Protein AF-A0A967WNY4-F1 (afdb_monomer)

Structure (mmCIF, N/CA/C/O backbone):
data_AF-A0A967WNY4-F1
#
_entry.id   AF-A0A967WNY4-F1
#
loop_
_atom_site.group_PDB
_atom_site.id
_atom_site.type_symbol
_atom_site.label_atom_id
_atom_site.label_alt_id
_atom_site.label_comp_id
_atom_site.label_asym_id
_atom_site.label_entity_id
_atom_site.label_seq_id
_atom_site.pdbx_PDB_ins_co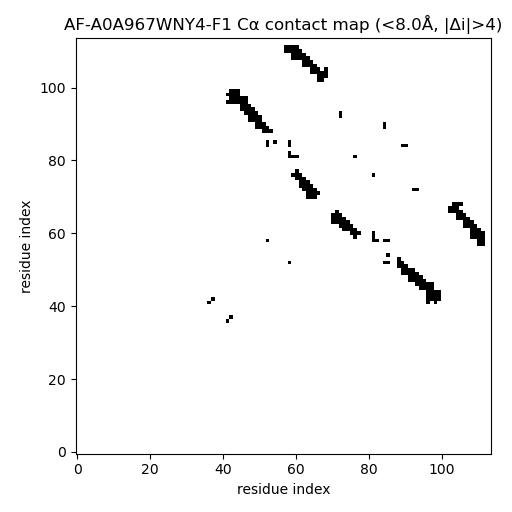de
_atom_site.Cartn_x
_atom_site.Cartn_y
_atom_site.Cartn_z
_atom_site.occupancy
_atom_site.B_iso_or_equiv
_atom_site.auth_seq_id
_atom_site.auth_comp_id
_atom_site.auth_asym_id
_atom_site.auth_atom_id
_atom_site.pdbx_PDB_model_num
ATOM 1 N N . MET A 1 1 ? 81.921 -11.923 -13.235 1.00 48.00 1 MET A N 1
ATOM 2 C 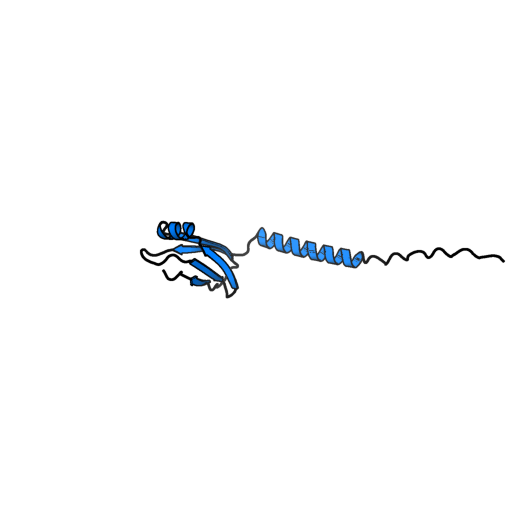CA . MET A 1 1 ? 81.243 -10.864 -12.461 1.00 48.00 1 MET A CA 1
ATOM 3 C C . MET A 1 1 ? 80.916 -9.722 -13.405 1.00 48.00 1 MET A C 1
ATOM 5 O O . MET A 1 1 ? 81.834 -9.049 -13.843 1.00 48.00 1 MET A O 1
ATOM 9 N N . ALA A 1 2 ? 79.639 -9.562 -13.734 1.00 42.41 2 ALA A N 1
ATOM 10 C CA . ALA A 1 2 ? 78.977 -8.303 -14.071 1.00 42.41 2 ALA A CA 1
ATOM 11 C C . ALA A 1 2 ? 77.480 -8.637 -14.005 1.00 42.41 2 ALA A C 1
ATOM 13 O O . ALA A 1 2 ? 76.992 -9.425 -14.808 1.00 42.41 2 ALA A O 1
ATOM 14 N N . GLN A 1 3 ? 76.814 -8.192 -12.940 1.00 52.47 3 GLN A N 1
ATOM 15 C CA . GLN A 1 3 ? 75.369 -8.328 -12.781 1.00 52.47 3 GLN A CA 1
ATOM 16 C C . GLN A 1 3 ? 74.720 -7.298 -13.706 1.00 52.47 3 GLN A C 1
ATOM 18 O O . GLN A 1 3 ? 74.902 -6.099 -13.502 1.00 52.47 3 GLN A O 1
ATOM 23 N N . GLU A 1 4 ? 74.016 -7.766 -14.733 1.00 51.38 4 GLU A N 1
ATOM 24 C CA . GLU A 1 4 ? 73.091 -6.928 -15.491 1.00 51.38 4 GLU A CA 1
ATOM 25 C C . GLU A 1 4 ? 71.916 -6.554 -14.578 1.00 51.38 4 GLU A C 1
ATOM 27 O O . GLU A 1 4 ? 71.390 -7.381 -13.831 1.00 51.38 4 GLU A O 1
ATOM 32 N N . ALA A 1 5 ? 71.597 -5.262 -14.568 1.00 55.56 5 ALA A N 1
ATOM 33 C CA . ALA A 1 5 ? 70.570 -4.653 -13.737 1.00 55.56 5 ALA A CA 1
ATOM 34 C C . ALA A 1 5 ? 69.187 -5.283 -13.993 1.00 55.56 5 ALA A C 1
ATOM 36 O O . ALA A 1 5 ? 68.915 -5.699 -15.119 1.00 55.56 5 ALA A O 1
ATOM 37 N N . PRO A 1 6 ? 68.290 -5.332 -12.989 1.00 51.53 6 PRO A N 1
ATOM 38 C CA . PRO A 1 6 ? 66.947 -5.841 -13.205 1.00 51.53 6 PRO A CA 1
ATOM 39 C C . PRO A 1 6 ? 66.196 -4.892 -14.142 1.00 51.53 6 PRO A C 1
ATOM 41 O O . PRO A 1 6 ? 66.056 -3.698 -13.869 1.00 51.53 6 PRO A O 1
ATOM 44 N N . GLU A 1 7 ? 65.736 -5.449 -15.256 1.00 54.16 7 GLU A N 1
ATOM 45 C CA . GLU A 1 7 ? 64.822 -4.830 -16.204 1.00 54.16 7 GLU A CA 1
ATOM 46 C C . GLU A 1 7 ? 63.573 -4.373 -15.434 1.00 54.16 7 GLU A C 1
ATOM 48 O O . GLU A 1 7 ? 62.874 -5.177 -14.813 1.00 54.16 7 GLU A O 1
ATOM 53 N N . LEU A 1 8 ? 63.341 -3.059 -15.381 1.00 58.06 8 LEU A N 1
ATOM 54 C CA . LEU A 1 8 ? 62.144 -2.498 -14.764 1.00 58.06 8 LEU A CA 1
ATOM 55 C C . LEU A 1 8 ? 60.940 -2.968 -15.581 1.00 58.06 8 LEU A C 1
ATOM 57 O O . LEU A 1 8 ? 60.660 -2.430 -16.649 1.00 58.06 8 LEU A O 1
ATOM 61 N N . ALA A 1 9 ? 60.244 -3.982 -15.071 1.00 54.59 9 ALA A N 1
ATOM 62 C CA . ALA A 1 9 ? 58.951 -4.399 -15.579 1.00 54.59 9 ALA A CA 1
ATOM 63 C C . ALA A 1 9 ? 57.995 -3.204 -15.481 1.00 54.59 9 ALA A C 1
ATOM 65 O O . ALA A 1 9 ? 57.553 -2.825 -14.393 1.00 54.59 9 ALA A O 1
ATOM 66 N N . TYR A 1 10 ? 57.712 -2.580 -16.622 1.00 54.31 10 TYR A N 1
ATOM 67 C CA . TYR A 1 10 ? 56.591 -1.668 -16.753 1.00 54.31 10 TYR A CA 1
ATOM 68 C C . TYR A 1 10 ? 55.337 -2.474 -16.411 1.00 54.31 10 TYR A C 1
ATOM 70 O O . TYR A 1 10 ? 55.042 -3.469 -17.068 1.00 54.31 10 TYR A O 1
ATOM 78 N N . LEU A 1 11 ? 54.633 -2.088 -15.346 1.00 61.34 11 LEU A N 1
ATOM 79 C CA . LEU A 1 11 ? 53.267 -2.548 -15.134 1.00 61.34 11 LEU A CA 1
ATOM 80 C C . LEU A 1 11 ? 52.479 -2.061 -16.351 1.00 61.34 11 LEU A C 1
ATOM 82 O O . LEU A 1 11 ? 52.292 -0.859 -16.523 1.00 61.34 11 LEU A O 1
ATOM 86 N N . GLU A 1 12 ? 52.121 -2.984 -17.237 1.00 57.78 12 GLU A N 1
ATOM 87 C CA . GLU A 1 12 ? 51.191 -2.718 -18.324 1.00 57.78 12 GLU A CA 1
ATOM 88 C C . GLU A 1 12 ? 49.879 -2.262 -17.675 1.00 57.78 12 GLU A C 1
ATOM 90 O O . GLU A 1 12 ? 49.190 -3.053 -17.031 1.00 57.78 12 GLU A O 1
ATOM 95 N N . ASP A 1 13 ? 49.573 -0.965 -17.764 1.00 60.84 13 ASP A N 1
ATOM 96 C CA . ASP A 1 13 ? 48.265 -0.439 -17.387 1.00 60.84 13 ASP A CA 1
ATOM 97 C C . ASP A 1 13 ? 47.215 -1.199 -18.211 1.00 60.84 13 ASP A C 1
ATOM 99 O O . ASP A 1 13 ? 47.161 -1.068 -19.437 1.00 60.84 13 ASP A O 1
ATOM 103 N N . GLU A 1 14 ? 46.406 -2.027 -17.543 1.00 66.06 14 GLU A N 1
ATOM 104 C CA . GLU A 1 14 ? 45.260 -2.710 -18.148 1.00 66.06 14 GLU A CA 1
ATOM 105 C C . GLU A 1 14 ? 44.454 -1.698 -18.981 1.00 66.06 14 GLU A C 1
ATOM 107 O O . GLU A 1 14 ? 44.099 -0.627 -18.470 1.00 66.06 14 GLU A O 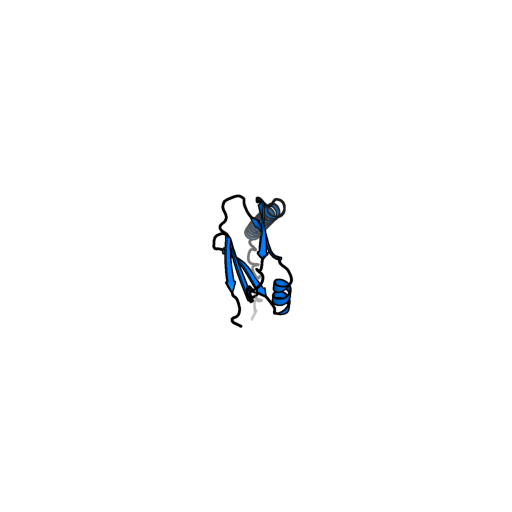1
ATOM 112 N N . PRO A 1 15 ? 44.158 -1.988 -20.262 1.00 67.50 15 PRO A N 1
ATOM 113 C CA . PRO A 1 15 ? 43.474 -1.037 -21.119 1.00 67.50 15 PRO A CA 1
ATOM 114 C C . PRO A 1 15 ? 42.073 -0.774 -20.565 1.00 67.50 15 PRO A C 1
ATOM 116 O O . PRO A 1 15 ? 41.164 -1.594 -20.679 1.00 67.50 15 PRO A O 1
ATOM 119 N N . VAL A 1 16 ? 41.893 0.402 -19.965 1.00 74.00 16 VAL A N 1
ATOM 120 C CA . VAL A 1 16 ? 40.599 0.853 -19.454 1.00 74.00 16 VAL A CA 1
ATOM 121 C C . VAL A 1 16 ? 39.608 0.907 -20.620 1.00 74.00 16 VAL A C 1
ATOM 123 O O . VAL A 1 16 ? 39.786 1.691 -21.555 1.00 74.00 16 VAL A O 1
ATOM 126 N N . ASP A 1 17 ? 38.542 0.097 -20.562 1.00 82.62 17 ASP A N 1
ATOM 127 C CA . ASP A 1 17 ? 37.468 0.071 -21.566 1.00 82.62 17 ASP A CA 1
ATOM 128 C C . ASP A 1 17 ? 36.588 1.333 -21.481 1.00 82.62 17 ASP A C 1
ATOM 130 O O . ASP A 1 17 ? 35.433 1.334 -21.039 1.00 82.62 17 ASP A O 1
ATOM 134 N N . LEU A 1 18 ? 37.158 2.449 -21.930 1.00 82.44 18 LEU A N 1
ATOM 135 C CA . LEU A 1 18 ? 36.513 3.757 -22.027 1.00 82.44 18 LEU A CA 1
ATOM 136 C C . LEU A 1 18 ? 35.244 3.711 -22.887 1.00 82.44 18 LEU A C 1
ATOM 138 O O . LEU A 1 18 ? 34.295 4.464 -22.646 1.00 82.44 18 LEU A O 1
ATOM 142 N N . LEU A 1 19 ? 35.206 2.835 -23.894 1.00 83.81 19 LEU A N 1
ATOM 143 C CA . LEU A 1 19 ? 34.059 2.708 -24.785 1.00 83.81 19 LEU A CA 1
ATOM 144 C C . LEU A 1 19 ? 32.897 1.985 -24.094 1.00 83.81 19 LEU A C 1
ATOM 146 O O . LEU A 1 19 ? 31.746 2.422 -24.223 1.00 83.81 19 LEU A O 1
ATOM 150 N N . GLY A 1 20 ? 33.194 0.933 -23.330 1.00 88.44 20 GLY A N 1
ATOM 151 C CA . GLY A 1 20 ? 32.254 0.254 -22.441 1.00 88.44 20 GLY A CA 1
ATOM 152 C C . GLY A 1 20 ? 31.686 1.202 -21.392 1.00 88.44 20 GLY A C 1
ATOM 153 O O . GLY A 1 20 ? 30.465 1.353 -21.299 1.00 88.44 20 GLY A O 1
ATOM 154 N N . MET A 1 21 ? 32.552 1.954 -20.708 1.00 83.31 21 MET A N 1
ATOM 155 C CA . MET A 1 21 ? 32.138 2.955 -19.717 1.00 83.31 21 MET A CA 1
ATOM 156 C C . MET A 1 21 ? 31.243 4.043 -20.322 1.00 83.31 21 MET A C 1
ATOM 158 O O . MET A 1 2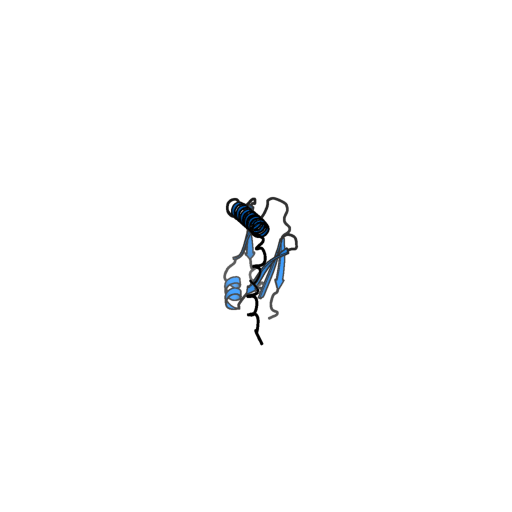1 ? 30.195 4.376 -19.763 1.00 83.31 21 MET A O 1
ATOM 162 N N . LYS A 1 22 ? 31.594 4.566 -21.504 1.00 86.00 22 LYS A N 1
ATOM 163 C CA . LYS A 1 22 ? 30.761 5.542 -22.225 1.00 86.00 22 LYS A CA 1
ATOM 164 C C . LYS A 1 22 ? 29.389 4.963 -22.576 1.00 86.00 22 LYS A C 1
ATOM 166 O O . LYS A 1 22 ? 28.375 5.655 -22.455 1.00 86.00 22 LYS A O 1
ATOM 171 N N . ARG A 1 23 ? 29.336 3.704 -23.013 1.00 91.44 23 ARG A N 1
ATOM 172 C CA . ARG A 1 23 ? 28.079 2.997 -23.304 1.00 91.44 23 ARG A CA 1
ATOM 173 C C . ARG A 1 23 ? 27.208 2.851 -22.061 1.00 91.44 23 ARG A C 1
ATOM 175 O O . ARG A 1 23 ? 25.999 3.077 -22.142 1.00 91.44 23 ARG A O 1
ATOM 182 N N . ASP A 1 24 ? 27.805 2.482 -20.939 1.00 90.56 24 ASP A N 1
ATOM 183 C CA . ASP A 1 24 ? 27.079 2.265 -19.692 1.00 90.56 24 ASP A CA 1
ATOM 184 C C . ASP A 1 24 ? 26.572 3.583 -19.104 1.00 90.56 24 ASP A C 1
ATOM 186 O O . ASP A 1 24 ? 25.402 3.670 -18.723 1.00 90.56 24 ASP A O 1
ATOM 190 N N . LEU A 1 25 ? 27.376 4.647 -19.169 1.00 89.88 25 LEU A N 1
ATOM 191 C CA . LEU A 1 25 ? 26.945 6.002 -18.826 1.00 89.88 25 LEU A CA 1
ATOM 192 C C . LEU A 1 25 ? 25.754 6.447 -19.687 1.00 89.88 25 LEU A C 1
ATOM 194 O O . LEU A 1 25 ? 24.735 6.891 -19.160 1.00 89.88 25 LEU A O 1
ATOM 198 N N . MET A 1 26 ? 25.829 6.257 -21.006 1.00 90.25 26 MET A N 1
ATOM 199 C CA . MET A 1 26 ? 24.728 6.579 -21.922 1.00 90.25 26 MET A CA 1
ATOM 200 C C . MET A 1 26 ? 23.458 5.767 -21.627 1.00 90.25 26 MET A C 1
ATOM 202 O O . MET A 1 26 ? 22.344 6.276 -21.786 1.00 90.25 26 MET A O 1
ATOM 206 N N . ARG A 1 27 ? 23.598 4.507 -21.194 1.00 91.19 27 ARG A N 1
ATOM 207 C CA . ARG A 1 27 ? 22.463 3.667 -20.783 1.00 91.19 27 ARG A CA 1
ATOM 208 C C . ARG A 1 27 ? 21.819 4.207 -19.507 1.00 91.19 27 ARG A C 1
ATOM 210 O O . ARG A 1 27 ? 20.594 4.312 -19.455 1.00 91.19 27 ARG A O 1
ATOM 217 N N . LEU A 1 28 ? 22.627 4.586 -18.519 1.00 87.50 28 LEU A N 1
ATOM 218 C CA . LEU A 1 28 ? 22.157 5.165 -17.259 1.00 87.50 28 LEU A CA 1
ATOM 219 C C . LEU A 1 28 ? 21.450 6.501 -17.478 1.00 87.50 28 LEU A C 1
ATOM 221 O O . LEU A 1 28 ? 20.331 6.675 -17.005 1.00 87.50 28 LEU A O 1
ATOM 225 N N . MET A 1 29 ? 22.043 7.401 -18.264 1.00 89.81 29 MET A N 1
ATOM 226 C CA . MET A 1 29 ? 21.435 8.694 -18.595 1.00 89.81 29 MET A CA 1
ATOM 227 C C . MET A 1 29 ? 20.078 8.528 -19.280 1.00 89.81 29 MET A C 1
ATOM 229 O O . MET A 1 29 ? 19.123 9.222 -18.946 1.00 89.81 29 MET A O 1
ATOM 233 N N . ARG A 1 30 ? 19.957 7.568 -20.203 1.00 89.06 30 ARG A N 1
ATOM 234 C CA . ARG A 1 30 ? 18.678 7.263 -20.858 1.00 89.06 30 ARG A CA 1
ATOM 235 C C . ARG A 1 30 ? 17.651 6.693 -19.880 1.00 89.06 30 ARG A C 1
ATOM 237 O O . ARG A 1 30 ? 16.474 7.027 -19.969 1.00 89.06 30 ARG A O 1
ATOM 244 N N . GLY A 1 31 ? 18.090 5.848 -18.948 1.00 85.75 31 GLY A N 1
ATOM 245 C CA . GLY A 1 31 ? 17.250 5.356 -17.858 1.00 85.75 31 GLY A CA 1
ATOM 246 C C . GLY A 1 31 ? 16.736 6.489 -16.968 1.00 85.75 31 GLY A C 1
ATOM 247 O O . GLY A 1 31 ? 15.544 6.522 -16.663 1.00 85.75 31 GLY A O 1
ATOM 248 N N . LEU A 1 32 ? 17.609 7.437 -16.617 1.00 85.88 32 LEU A N 1
ATOM 249 C CA . LEU A 1 32 ? 17.264 8.612 -15.819 1.00 85.88 32 LEU A CA 1
ATOM 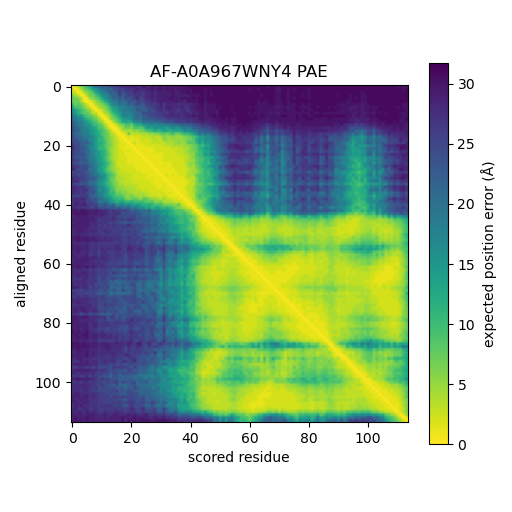250 C C . LEU A 1 32 ? 16.271 9.515 -16.555 1.00 85.88 32 LEU A C 1
ATOM 252 O O . LEU A 1 32 ? 15.227 9.831 -16.000 1.00 85.88 32 LEU A O 1
ATOM 256 N N . LEU A 1 33 ? 16.524 9.824 -17.829 1.00 84.94 33 LEU A N 1
ATOM 257 C CA . LEU A 1 33 ? 15.625 10.632 -18.657 1.00 84.94 33 LEU A CA 1
ATOM 258 C C . LEU A 1 33 ? 14.223 10.010 -18.761 1.00 84.94 33 LEU A C 1
ATOM 260 O O . LEU A 1 33 ? 13.214 10.698 -18.628 1.00 84.94 33 LEU A O 1
ATOM 264 N N . ASN A 1 34 ? 14.143 8.693 -18.958 1.00 79.44 34 ASN A N 1
ATOM 265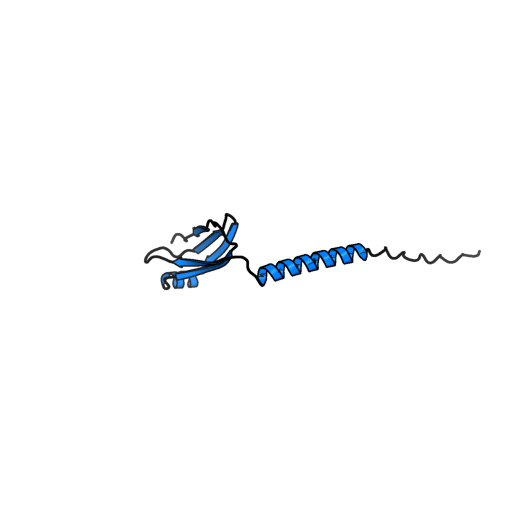 C CA . ASN A 1 34 ? 12.860 7.991 -19.001 1.00 79.44 34 ASN A CA 1
ATOM 266 C C . ASN A 1 34 ? 12.134 8.037 -17.649 1.00 79.44 34 ASN A C 1
ATOM 268 O O . ASN A 1 34 ? 10.904 8.100 -17.602 1.00 79.44 34 ASN A O 1
ATOM 272 N N . LEU A 1 35 ? 12.875 7.975 -16.541 1.00 78.56 35 LEU A N 1
ATOM 273 C CA . LEU A 1 35 ? 12.304 8.102 -15.205 1.00 78.56 35 LEU A CA 1
ATOM 274 C C . LEU A 1 35 ? 11.793 9.527 -14.960 1.00 78.56 35 LEU A C 1
ATOM 276 O O . LEU A 1 35 ? 10.665 9.686 -14.498 1.00 78.56 35 LEU A O 1
ATOM 280 N N . GLU A 1 36 ? 12.575 10.541 -15.328 1.00 71.88 36 GLU A N 1
ATOM 281 C CA . GLU A 1 36 ? 12.189 11.953 -15.260 1.00 71.88 36 GLU A CA 1
ATOM 282 C C . GLU A 1 36 ? 10.919 12.222 -16.067 1.00 71.88 36 GLU A C 1
ATOM 284 O O . GLU A 1 36 ? 9.978 12.812 -15.541 1.00 71.88 36 GLU A O 1
ATOM 289 N N . GLN A 1 37 ? 10.829 11.716 -17.300 1.00 69.69 37 GLN A N 1
ATOM 290 C CA . GLN A 1 37 ? 9.625 11.855 -18.124 1.00 69.69 37 GLN A CA 1
ATOM 291 C C . GLN A 1 37 ? 8.386 11.235 -17.466 1.00 69.69 37 GLN A C 1
ATOM 293 O O . GLN A 1 37 ? 7.314 11.834 -17.500 1.00 69.69 37 GLN A O 1
ATOM 298 N N . ARG A 1 38 ? 8.523 10.069 -16.824 1.00 67.94 38 ARG A N 1
ATOM 299 C CA . ARG A 1 38 ? 7.415 9.405 -16.114 1.00 67.94 38 ARG A CA 1
ATOM 300 C C . ARG A 1 38 ? 6.993 10.127 -14.834 1.00 67.94 38 ARG A C 1
ATOM 302 O O . ARG A 1 38 ? 5.853 9.961 -14.409 1.00 67.94 38 ARG A O 1
ATOM 309 N N . LEU A 1 39 ? 7.902 10.873 -14.209 1.00 64.06 39 LEU A N 1
ATOM 310 C CA . LEU A 1 39 ? 7.626 11.669 -13.012 1.00 64.06 39 LEU A CA 1
ATOM 311 C C . LEU A 1 39 ? 7.029 13.042 -13.356 1.00 64.06 39 LEU A C 1
ATOM 313 O O . LEU A 1 39 ? 6.113 13.483 -12.669 1.00 64.06 39 LEU A O 1
ATOM 317 N N . LEU A 1 40 ? 7.534 13.700 -14.405 1.00 62.59 40 LEU A N 1
ATOM 318 C CA . LEU A 1 40 ? 7.077 15.016 -14.871 1.00 62.59 40 LEU A CA 1
ATOM 319 C C . LEU A 1 40 ? 5.715 14.953 -15.568 1.00 62.59 40 LEU A C 1
ATOM 321 O O . LEU A 1 40 ? 4.903 15.861 -15.414 1.00 62.59 40 LEU A O 1
ATOM 325 N N . TYR A 1 41 ? 5.465 13.877 -16.311 1.00 63.62 41 TYR A N 1
ATOM 326 C CA . TYR A 1 41 ? 4.212 13.639 -17.018 1.00 63.62 41 TYR A CA 1
ATOM 327 C C . TYR A 1 41 ? 3.664 12.281 -16.587 1.00 63.62 41 TYR A C 1
ATOM 329 O O . TYR A 1 41 ? 3.820 11.291 -17.312 1.00 63.62 41 TYR A O 1
ATOM 337 N N . PRO A 1 42 ? 3.071 12.186 -15.384 1.00 58.97 42 PRO A N 1
ATOM 338 C CA . PRO A 1 42 ? 2.450 10.949 -14.954 1.00 58.97 42 PRO A CA 1
ATOM 339 C C . PRO A 1 42 ? 1.307 10.623 -15.921 1.00 58.97 42 PRO A C 1
ATOM 341 O O . PRO A 1 42 ? 0.244 11.232 -15.881 1.00 58.97 42 PRO A O 1
ATOM 344 N N . TYR A 1 43 ? 1.537 9.665 -16.819 1.00 55.31 43 TYR A N 1
ATOM 345 C CA . TYR A 1 43 ? 0.483 9.068 -17.631 1.00 55.31 43 TYR A CA 1
ATOM 346 C C . TYR A 1 43 ? -0.454 8.326 -16.682 1.00 55.31 43 TYR A C 1
ATOM 348 O O . TYR A 1 43 ? -0.102 7.245 -16.199 1.00 55.31 43 TYR A O 1
ATOM 356 N N . GLY A 1 44 ? -1.607 8.915 -16.364 1.00 62.59 44 GLY A N 1
ATOM 357 C CA . GLY A 1 44 ? -2.556 8.274 -15.468 1.00 62.59 44 GLY A CA 1
ATOM 358 C C . GLY A 1 44 ? -3.470 9.195 -14.671 1.00 62.59 44 GLY A C 1
ATOM 359 O O . GLY A 1 44 ? -3.209 10.383 -14.500 1.00 62.59 44 GLY A O 1
ATOM 360 N N . GLY A 1 45 ? -4.527 8.602 -14.121 1.00 70.56 45 GLY A N 1
ATOM 361 C CA . GLY A 1 45 ? -5.396 9.246 -13.143 1.00 70.56 45 GLY A CA 1
ATOM 362 C C . GLY A 1 45 ? -4.822 9.157 -11.726 1.00 70.56 45 GLY A C 1
ATOM 363 O O . GLY A 1 45 ? -4.091 8.223 -11.380 1.00 70.56 45 GLY A O 1
ATOM 364 N N . GLN A 1 46 ? -5.171 10.120 -10.875 1.00 75.94 46 GLN A N 1
ATOM 365 C CA . GLN A 1 46 ? -4.882 10.042 -9.445 1.00 75.94 46 GLN A CA 1
ATOM 366 C C . GLN A 1 46 ? -5.942 9.175 -8.754 1.00 75.94 46 GLN A C 1
ATOM 368 O O . GLN A 1 46 ? -7.136 9.459 -8.835 1.00 75.94 46 GLN A O 1
ATOM 373 N N . LEU A 1 47 ? -5.507 8.135 -8.041 1.00 78.50 47 LEU A N 1
ATOM 374 C CA . LEU A 1 47 ? -6.373 7.330 -7.183 1.00 78.50 47 LEU A CA 1
ATOM 375 C C . LEU A 1 47 ? -6.115 7.696 -5.721 1.00 78.50 47 LEU A C 1
ATOM 377 O O . LEU A 1 47 ? -4.971 7.661 -5.258 1.00 78.50 47 LEU A O 1
ATOM 381 N N . VAL A 1 48 ? -7.190 7.999 -4.994 1.00 83.06 48 VAL A N 1
ATOM 382 C CA . VAL A 1 48 ? -7.174 8.211 -3.544 1.00 83.06 48 VAL A CA 1
ATOM 383 C C . VAL A 1 48 ? -8.044 7.141 -2.893 1.00 83.06 48 VAL A C 1
ATOM 385 O O . VAL A 1 48 ? -9.246 7.073 -3.142 1.00 83.06 48 VAL A O 1
ATOM 388 N N . LEU A 1 49 ? -7.436 6.296 -2.061 1.00 83.56 49 LEU A N 1
ATOM 389 C CA . LEU A 1 49 ? -8.132 5.308 -1.243 1.00 83.56 49 LEU A CA 1
ATOM 390 C C . LEU A 1 49 ? -8.238 5.819 0.189 1.00 83.56 49 LEU A C 1
ATOM 392 O O . LEU A 1 49 ? -7.234 6.107 0.846 1.00 83.56 49 LEU A O 1
ATOM 396 N N . LEU A 1 50 ? -9.474 5.888 0.667 1.00 85.75 50 LEU A N 1
ATOM 397 C CA . LEU A 1 50 ? -9.827 6.329 2.004 1.00 85.75 50 LEU A CA 1
ATOM 398 C C . LEU A 1 50 ? -10.353 5.132 2.797 1.00 85.75 50 LEU A C 1
ATOM 400 O O . LEU A 1 50 ? -11.195 4.378 2.314 1.00 85.75 50 LEU A O 1
ATOM 404 N N . LEU A 1 51 ? -9.845 4.955 4.010 1.00 83.69 51 LEU A N 1
ATOM 405 C CA . LEU A 1 51 ? -10.320 3.954 4.952 1.00 83.69 51 LEU A CA 1
ATOM 406 C C . LEU A 1 51 ? -11.332 4.608 5.891 1.00 83.69 51 LEU A C 1
ATOM 408 O O . LEU A 1 51 ? -10.960 5.484 6.670 1.00 83.69 51 LEU A O 1
ATOM 412 N N . GLY A 1 52 ? -12.585 4.170 5.816 1.00 82.19 52 GLY A N 1
ATOM 413 C CA . GLY A 1 52 ? -13.614 4.500 6.798 1.00 82.19 52 GLY A CA 1
ATOM 414 C C . GLY A 1 52 ? -13.773 3.392 7.834 1.00 82.19 52 GLY A C 1
ATOM 415 O O . GLY A 1 52 ? -13.566 2.219 7.516 1.00 82.19 52 GLY A O 1
ATOM 416 N N . LEU A 1 53 ? -14.124 3.763 9.065 1.00 84.12 53 LEU A N 1
ATOM 417 C CA . LEU A 1 53 ? -14.466 2.816 10.125 1.00 84.12 53 LEU A CA 1
ATOM 418 C C . LEU A 1 53 ? -15.896 3.085 10.597 1.00 84.12 53 LEU A C 1
ATOM 420 O O . LEU A 1 53 ? -16.194 4.180 11.071 1.00 84.12 53 LEU A O 1
ATOM 424 N N . ASP A 1 54 ? -16.760 2.078 10.488 1.00 79.94 54 ASP A N 1
ATOM 425 C CA . ASP A 1 54 ? -18.126 2.168 10.996 1.00 79.94 54 ASP A CA 1
ATOM 426 C C . ASP A 1 54 ? -18.148 2.250 12.525 1.00 79.94 54 ASP A C 1
ATOM 428 O O . ASP A 1 54 ? -17.302 1.680 13.228 1.00 79.94 54 ASP A O 1
ATOM 432 N N . SER A 1 55 ? -19.160 2.936 13.057 1.00 71.44 55 SER A N 1
ATOM 433 C CA . SER A 1 55 ? -19.366 3.052 14.498 1.00 71.44 55 SER A CA 1
ATOM 434 C C . SER A 1 55 ? -19.549 1.665 15.122 1.00 71.44 55 SER A C 1
ATOM 436 O O . SER A 1 55 ? -20.536 0.983 14.854 1.00 71.44 55 SER A O 1
ATOM 438 N N . GLY A 1 56 ? -18.598 1.255 15.964 1.00 73.50 56 GLY A N 1
ATOM 439 C CA . GLY A 1 56 ? -18.607 -0.044 16.647 1.00 73.50 56 GLY A CA 1
ATOM 440 C C . GLY A 1 56 ? -17.719 -1.116 16.010 1.00 73.50 56 GLY A C 1
ATOM 441 O O . GLY A 1 56 ? -17.502 -2.156 16.633 1.00 73.50 56 GLY A O 1
ATOM 442 N N . ALA A 1 57 ? -17.144 -0.873 14.828 1.00 80.75 57 ALA A N 1
ATOM 443 C CA . ALA A 1 57 ? -16.183 -1.797 14.236 1.00 80.75 57 ALA A CA 1
ATOM 444 C C . ALA A 1 57 ? -14.832 -1.764 14.989 1.00 80.75 57 ALA A C 1
ATOM 446 O O . ALA A 1 57 ? -14.370 -0.697 15.416 1.00 80.75 57 ALA A O 1
ATOM 447 N N . PRO A 1 58 ? -14.157 -2.917 15.161 1.00 83.56 58 PRO A N 1
ATOM 448 C CA . PRO A 1 58 ? -12.834 -2.954 15.768 1.00 83.56 58 PRO A CA 1
ATOM 449 C C . PRO A 1 58 ? -11.819 -2.216 14.893 1.00 83.56 58 PRO A C 1
ATOM 451 O O . PRO A 1 58 ? -11.730 -2.439 13.685 1.00 83.56 58 PRO A O 1
ATOM 454 N N . ALA A 1 59 ? -11.014 -1.357 15.521 1.00 85.62 59 ALA A N 1
ATOM 455 C CA . ALA A 1 59 ? -9.960 -0.638 14.820 1.00 85.62 59 ALA A CA 1
ATOM 456 C C . ALA A 1 59 ? -8.935 -1.627 14.232 1.00 85.62 59 ALA A C 1
ATOM 458 O O . ALA A 1 59 ? -8.501 -2.553 14.929 1.00 85.62 59 ALA A O 1
ATOM 459 N N . PRO A 1 60 ? -8.507 -1.442 12.974 1.00 89.12 60 PRO A N 1
ATOM 460 C CA . PRO A 1 60 ? -7.534 -2.330 12.362 1.00 89.12 60 PRO A CA 1
ATOM 461 C C . PRO A 1 60 ? -6.162 -2.173 13.016 1.00 89.12 60 PRO A C 1
ATOM 463 O O . PRO A 1 60 ? -5.687 -1.064 13.258 1.00 89.12 60 PRO A O 1
ATOM 466 N N . SER A 1 61 ? -5.487 -3.293 13.259 1.00 90.81 61 SER A N 1
ATOM 467 C CA . SER A 1 61 ? -4.082 -3.309 13.672 1.00 90.81 61 SER A CA 1
ATOM 468 C C . SER A 1 61 ? -3.149 -3.209 12.467 1.00 90.81 61 SER A C 1
ATOM 470 O O . SER A 1 61 ? -2.055 -2.645 12.571 1.00 90.81 61 SER A O 1
ATOM 472 N N . ARG A 1 62 ? -3.589 -3.711 11.308 1.00 92.19 62 ARG A N 1
ATOM 473 C CA . ARG A 1 62 ? -2.861 -3.638 10.043 1.00 92.19 62 ARG A CA 1
ATOM 474 C C . ARG A 1 62 ? -3.812 -3.613 8.850 1.00 92.19 62 ARG A C 1
ATOM 476 O O . ARG A 1 62 ? -4.837 -4.289 8.862 1.00 92.19 62 ARG A O 1
ATOM 483 N N . ILE A 1 63 ? -3.427 -2.878 7.811 1.00 91.62 63 ILE A N 1
ATOM 484 C CA . ILE A 1 63 ? -4.026 -2.966 6.477 1.00 91.62 63 ILE A CA 1
ATOM 485 C C . ILE A 1 63 ? -2.949 -3.281 5.444 1.00 91.62 63 ILE A C 1
ATOM 487 O O . ILE A 1 63 ? -1.876 -2.675 5.456 1.00 91.62 63 ILE A O 1
ATOM 491 N N . ASP A 1 64 ? -3.266 -4.198 4.539 1.00 93.44 64 ASP A N 1
ATOM 492 C CA . ASP A 1 64 ? -2.468 -4.496 3.356 1.00 93.44 64 ASP A CA 1
ATOM 493 C C . ASP A 1 64 ? -3.332 -4.245 2.117 1.00 93.44 64 ASP A C 1
ATOM 495 O O . ASP A 1 64 ? -4.323 -4.938 1.890 1.00 93.44 64 ASP A O 1
ATOM 499 N N . ILE A 1 65 ? -2.971 -3.245 1.314 1.00 91.81 65 ILE A N 1
ATOM 500 C CA . ILE A 1 65 ? -3.664 -2.903 0.070 1.00 91.81 65 ILE A CA 1
ATOM 501 C C . ILE A 1 65 ? -2.837 -3.417 -1.098 1.00 91.81 65 ILE A C 1
ATOM 503 O O . ILE A 1 65 ? -1.650 -3.106 -1.229 1.00 91.81 65 ILE A O 1
ATOM 507 N N . LYS A 1 66 ? -3.488 -4.173 -1.977 1.00 92.50 66 LYS A N 1
ATOM 508 C CA . LYS A 1 66 ? -2.937 -4.604 -3.256 1.00 92.50 66 LYS A CA 1
ATOM 509 C C . LYS A 1 66 ? -3.690 -3.944 -4.397 1.00 92.50 66 LYS A C 1
ATOM 511 O O . LYS A 1 66 ? -4.918 -3.864 -4.371 1.00 92.50 66 LYS A O 1
ATOM 516 N N . VAL A 1 67 ? -2.943 -3.541 -5.415 1.00 89.31 67 VAL A N 1
ATOM 517 C CA . VAL A 1 67 ? -3.482 -3.067 -6.687 1.00 89.31 67 VAL A CA 1
ATOM 518 C C . VAL A 1 67 ? -2.931 -3.966 -7.783 1.00 89.31 67 VAL A C 1
ATOM 520 O O . VAL A 1 67 ? -1.720 -4.176 -7.871 1.00 89.31 67 VAL A O 1
ATOM 523 N N . ASN A 1 68 ? -3.819 -4.552 -8.586 1.00 90.38 68 ASN A N 1
ATOM 524 C CA . ASN A 1 68 ? -3.480 -5.534 -9.621 1.00 90.38 68 ASN A CA 1
ATOM 525 C C . ASN A 1 68 ? -2.629 -6.695 -9.068 1.00 90.38 68 ASN A C 1
ATOM 527 O O . ASN A 1 68 ? -1.616 -7.085 -9.647 1.00 90.38 68 ASN A O 1
ATOM 531 N N . GLY A 1 69 ? -2.997 -7.190 -7.880 1.00 89.88 69 GLY A N 1
ATOM 532 C CA . GLY A 1 69 ? -2.306 -8.283 -7.186 1.00 89.88 69 GLY A CA 1
ATOM 533 C C . GLY A 1 69 ? -0.969 -7.911 -6.529 1.00 89.88 69 GLY A C 1
ATOM 534 O O . GLY A 1 69 ? -0.458 -8.695 -5.728 1.00 89.88 69 GLY A O 1
ATOM 535 N N . LYS A 1 70 ? -0.418 -6.718 -6.791 1.00 88.62 70 LYS A N 1
ATOM 536 C CA 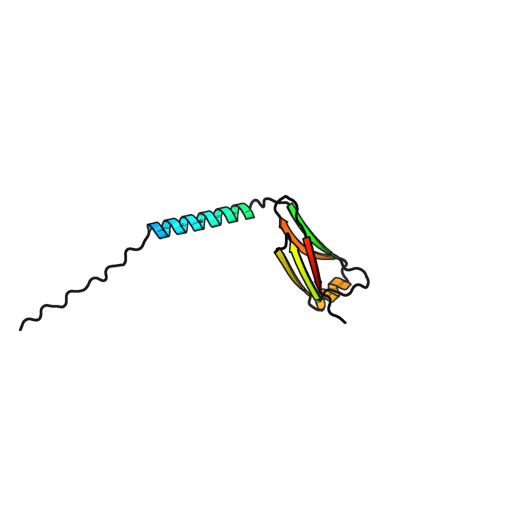. LYS A 1 70 ? 0.845 -6.243 -6.204 1.00 88.62 70 LYS A CA 1
ATOM 537 C C . LYS A 1 70 ? 0.586 -5.434 -4.938 1.00 88.62 70 LYS A C 1
ATOM 539 O O . LYS A 1 70 ? -0.308 -4.593 -4.923 1.00 88.62 70 LYS A O 1
ATOM 544 N N . LEU A 1 71 ? 1.368 -5.674 -3.884 1.00 90.25 71 LEU A N 1
ATOM 545 C CA . LEU A 1 71 ? 1.276 -4.919 -2.632 1.00 90.25 71 LEU A CA 1
ATOM 546 C C . LEU A 1 71 ? 1.652 -3.453 -2.881 1.00 90.25 71 LEU A C 1
ATOM 548 O O . LEU A 1 71 ? 2.791 -3.158 -3.227 1.00 90.25 71 LEU A O 1
ATOM 552 N N . ALA A 1 72 ? 0.680 -2.562 -2.712 1.00 88.56 72 ALA A N 1
ATOM 553 C CA . ALA A 1 72 ? 0.837 -1.121 -2.881 1.00 88.56 72 ALA A CA 1
ATOM 554 C C . ALA A 1 72 ? 1.048 -0.410 -1.535 1.00 88.56 72 ALA A C 1
ATOM 556 O O . ALA A 1 72 ? 1.768 0.580 -1.467 1.00 88.56 72 ALA A O 1
ATOM 557 N N . LEU A 1 73 ? 0.448 -0.926 -0.457 1.00 89.75 73 LEU A N 1
ATOM 558 C CA . LEU A 1 73 ? 0.623 -0.410 0.899 1.00 89.75 73 LEU A CA 1
ATOM 559 C C . LEU A 1 73 ? 0.545 -1.546 1.915 1.00 89.75 73 LEU A C 1
ATOM 561 O O . LEU A 1 73 ? -0.339 -2.392 1.828 1.00 89.75 73 LEU A O 1
ATOM 565 N N . SER A 1 74 ? 1.412 -1.509 2.922 1.00 91.75 74 SER A N 1
ATOM 566 C CA . SER A 1 74 ? 1.283 -2.299 4.149 1.00 91.75 74 SER A CA 1
ATOM 567 C C . SER A 1 74 ? 1.491 -1.369 5.341 1.00 91.75 74 SER A C 1
ATOM 569 O O . SER A 1 74 ? 2.618 -0.950 5.610 1.00 91.75 74 SER A O 1
ATOM 571 N N . LYS A 1 75 ? 0.416 -1.031 6.058 1.00 90.06 75 LYS A N 1
ATOM 572 C CA . LYS A 1 75 ? 0.447 -0.100 7.197 1.00 90.06 75 LYS A CA 1
ATOM 573 C C . LYS A 1 75 ? 0.012 -0.816 8.468 1.00 90.06 75 LYS A C 1
ATOM 575 O O . LYS A 1 75 ? -1.095 -1.337 8.551 1.00 90.06 75 LYS A O 1
ATOM 580 N N . ARG A 1 76 ? 0.882 -0.797 9.480 1.00 91.50 76 ARG A N 1
ATOM 581 C CA . ARG A 1 76 ? 0.550 -1.166 10.861 1.00 91.50 76 ARG A CA 1
ATOM 582 C C . ARG A 1 76 ? 0.142 0.093 11.623 1.00 91.50 76 ARG A C 1
ATOM 584 O O . ARG A 1 76 ? 0.824 1.112 11.514 1.00 91.50 76 ARG A O 1
ATOM 591 N N . PHE A 1 77 ? -0.940 0.011 12.388 1.00 87.75 77 PHE A N 1
ATOM 592 C CA . PHE A 1 77 ? -1.438 1.116 13.201 1.00 87.75 77 PHE A CA 1
ATOM 593 C C . PHE A 1 77 ? -0.995 0.963 14.653 1.00 87.75 77 PHE A C 1
ATOM 595 O O . PHE A 1 77 ? -1.214 -0.077 15.280 1.00 87.75 77 PHE A O 1
ATOM 602 N N . SER A 1 78 ? -0.412 2.023 15.201 1.00 89.31 78 SER A N 1
ATOM 603 C CA . SER A 1 78 ? -0.171 2.176 16.636 1.00 89.31 78 SER A CA 1
ATOM 604 C C . SER A 1 78 ? -1.486 2.295 17.412 1.00 89.31 78 SER A C 1
ATOM 606 O O . SER A 1 78 ? -2.533 2.627 16.852 1.00 89.31 78 SER A O 1
ATOM 608 N N . GLN A 1 79 ? -1.443 2.101 18.733 1.00 87.69 79 GLN A N 1
ATOM 609 C CA . GLN A 1 79 ? -2.631 2.305 19.569 1.00 87.69 79 GLN A CA 1
ATOM 610 C C . GLN A 1 79 ? -3.183 3.735 19.475 1.00 87.69 79 GLN A C 1
ATOM 612 O O . GLN A 1 79 ? -4.396 3.923 19.533 1.00 87.69 79 GLN A O 1
ATOM 617 N N . GLY A 1 80 ? -2.314 4.742 19.337 1.00 86.69 80 GLY A N 1
ATOM 618 C CA . GLY A 1 80 ? -2.729 6.135 19.160 1.00 86.69 80 GLY A CA 1
ATOM 619 C C . GLY A 1 80 ? -3.469 6.343 17.839 1.00 86.69 80 GLY A C 1
ATOM 620 O O . GLY A 1 80 ? -4.547 6.934 17.826 1.00 86.69 80 GLY A O 1
ATOM 621 N N . GLU A 1 81 ? -2.948 5.789 16.742 1.00 86.19 81 GLU A N 1
ATOM 622 C CA . GLU A 1 81 ? -3.606 5.844 15.430 1.00 86.19 81 GLU A CA 1
ATOM 623 C C . GLU A 1 81 ? -4.930 5.067 15.422 1.00 86.19 81 GLU A C 1
ATOM 625 O O . GLU A 1 81 ? -5.912 5.563 14.885 1.00 86.19 81 GLU A O 1
ATOM 630 N N . GLN A 1 82 ? -5.011 3.910 16.087 1.00 87.69 82 GLN A N 1
ATOM 631 C CA . GLN A 1 82 ? -6.263 3.154 16.244 1.00 87.69 82 GLN A CA 1
ATOM 632 C C . GLN A 1 82 ? -7.317 3.904 17.071 1.00 87.69 82 GLN A C 1
ATOM 634 O O . GLN A 1 82 ? -8.516 3.747 16.848 1.00 87.69 82 GLN A O 1
ATOM 639 N N . ARG A 1 83 ? -6.904 4.698 18.068 1.00 85.06 83 ARG A N 1
ATOM 640 C CA . ARG A 1 83 ? -7.823 5.581 18.809 1.00 85.06 83 ARG A CA 1
ATOM 641 C C . ARG A 1 83 ? -8.315 6.714 17.915 1.00 85.06 83 ARG A C 1
ATOM 643 O O . ARG A 1 83 ? -9.513 6.960 17.881 1.00 85.06 83 ARG A O 1
ATOM 650 N N . ARG A 1 84 ? -7.419 7.336 17.140 1.00 82.50 84 ARG A N 1
ATOM 651 C CA . ARG A 1 84 ? -7.787 8.382 16.174 1.00 82.50 84 ARG A CA 1
ATOM 652 C C . ARG A 1 84 ? -8.719 7.854 15.086 1.00 82.50 84 ARG A C 1
ATOM 654 O O . ARG A 1 84 ? -9.704 8.509 14.815 1.00 82.50 84 ARG A O 1
ATOM 661 N N . LEU A 1 85 ? -8.483 6.661 14.544 1.00 81.75 85 LEU A N 1
ATOM 662 C CA . LEU A 1 85 ? -9.376 5.988 13.584 1.00 81.75 85 LEU A CA 1
ATOM 663 C C . LEU A 1 85 ? -10.770 5.688 14.145 1.00 81.75 85 LEU A C 1
ATOM 665 O O . LEU A 1 85 ? -11.728 5.629 13.393 1.00 81.75 85 LEU A O 1
ATOM 669 N N . ARG A 1 86 ? -10.896 5.485 15.460 1.00 81.06 86 ARG A N 1
ATOM 670 C CA . ARG A 1 86 ? -12.205 5.332 16.116 1.00 81.06 86 ARG A CA 1
ATOM 671 C C . ARG A 1 86 ? -12.935 6.658 16.308 1.00 81.06 86 ARG A C 1
ATOM 673 O O . ARG A 1 86 ? -14.150 6.661 16.435 1.00 81.06 86 ARG A O 1
ATOM 680 N N . GLN A 1 87 ? -12.193 7.760 16.381 1.00 79.25 87 GLN A N 1
ATOM 681 C CA . GLN A 1 87 ? -12.730 9.108 16.581 1.00 79.25 87 GLN A CA 1
ATOM 682 C C . GLN A 1 87 ? -12.957 9.850 15.258 1.00 79.25 87 GLN A C 1
ATOM 684 O O . GLN A 1 87 ? -13.832 10.704 15.170 1.00 79.25 87 GLN A O 1
ATOM 689 N N . ALA A 1 88 ? -12.156 9.544 14.241 1.00 66.06 88 ALA A N 1
ATOM 690 C CA . ALA A 1 88 ? -12.193 10.138 12.919 1.00 66.06 88 ALA A CA 1
ATOM 691 C C . ALA A 1 88 ? -12.830 9.151 11.943 1.00 66.06 88 ALA A C 1
ATOM 693 O O . ALA A 1 88 ? -12.387 8.014 11.828 1.00 66.06 88 ALA A O 1
ATOM 694 N N . ALA A 1 89 ? -13.838 9.606 11.204 1.00 64.38 89 ALA A N 1
ATOM 695 C CA . ALA A 1 89 ? -14.587 8.747 10.296 1.00 64.38 89 ALA A CA 1
ATOM 696 C C . ALA A 1 89 ? -13.757 8.240 9.101 1.00 64.38 89 ALA A C 1
ATOM 698 O O . ALA A 1 89 ? -14.136 7.245 8.493 1.00 64.38 89 ALA A O 1
ATOM 699 N N . ILE A 1 90 ? -12.660 8.925 8.734 1.00 75.81 90 ILE A N 1
ATOM 700 C CA . ILE A 1 90 ? -11.908 8.657 7.502 1.00 75.81 90 ILE A CA 1
ATOM 701 C C . ILE A 1 90 ? -10.395 8.835 7.709 1.00 75.81 90 ILE A C 1
ATOM 703 O O . ILE A 1 90 ? -9.944 9.845 8.249 1.00 75.81 90 ILE A O 1
ATOM 707 N N . PHE A 1 91 ? -9.602 7.883 7.209 1.00 77.56 91 PHE A N 1
ATOM 708 C CA . PHE A 1 91 ? -8.141 7.935 7.148 1.00 77.56 91 PHE A CA 1
ATOM 709 C C . PHE A 1 91 ? -7.642 7.764 5.700 1.00 77.56 91 PHE A C 1
ATOM 711 O O . PHE A 1 91 ? -7.993 6.773 5.056 1.00 77.56 91 PHE A O 1
ATOM 718 N N . PRO A 1 92 ? -6.804 8.669 5.165 1.00 75.62 92 PRO A N 1
ATOM 719 C CA . PRO A 1 92 ? -6.227 8.501 3.835 1.00 75.62 92 PRO A CA 1
ATOM 720 C C . PRO A 1 92 ? -5.213 7.354 3.838 1.00 75.62 92 PRO A C 1
ATOM 722 O O .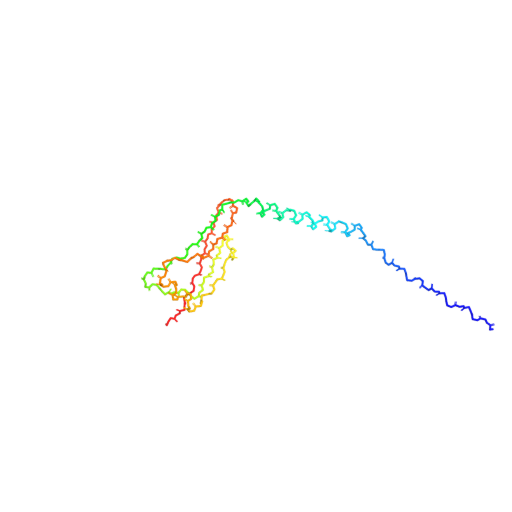 PRO A 1 92 ? -4.164 7.436 4.473 1.00 75.62 92 PRO A O 1
ATOM 725 N N . ALA A 1 93 ? -5.541 6.264 3.147 1.00 77.88 93 ALA A N 1
ATOM 726 C CA . ALA A 1 93 ? -4.738 5.048 3.153 1.00 77.88 93 ALA A CA 1
ATOM 727 C C . ALA A 1 93 ? -3.675 5.062 2.049 1.00 77.88 93 ALA A C 1
ATOM 729 O O . ALA A 1 93 ? -2.510 4.779 2.314 1.00 77.88 93 ALA A O 1
ATOM 730 N N . LEU A 1 94 ? -4.056 5.403 0.817 1.00 80.69 94 LEU A N 1
ATOM 731 C CA . LEU A 1 94 ? -3.150 5.408 -0.330 1.00 80.69 94 LEU A CA 1
ATOM 732 C C . LEU A 1 94 ? -3.524 6.540 -1.282 1.00 80.69 94 LEU A C 1
ATOM 734 O O . LEU A 1 94 ? -4.675 6.640 -1.693 1.00 80.69 94 LEU A O 1
ATOM 738 N N . THR A 1 95 ? -2.532 7.325 -1.686 1.00 81.44 95 THR A N 1
ATOM 739 C CA . THR A 1 95 ? -2.660 8.310 -2.762 1.00 81.44 95 THR A CA 1
ATOM 740 C C . THR A 1 95 ? -1.552 8.056 -3.769 1.00 81.44 95 THR A C 1
ATOM 742 O O . THR A 1 95 ? -0.385 7.970 -3.385 1.00 81.44 95 THR A O 1
ATOM 745 N N . GLY A 1 96 ? -1.892 7.930 -5.049 1.00 76.75 96 GLY A N 1
ATOM 746 C CA . GLY A 1 96 ? -0.888 7.727 -6.089 1.00 76.75 96 GLY A CA 1
ATOM 747 C C . GLY A 1 96 ? -1.435 7.905 -7.497 1.00 76.75 96 GLY A C 1
ATOM 748 O O . GLY A 1 96 ? -2.645 7.860 -7.714 1.00 76.75 96 GLY A O 1
ATOM 749 N N . HIS A 1 97 ? -0.522 8.094 -8.446 1.00 76.00 97 HIS A N 1
ATOM 750 C CA . HIS A 1 97 ? -0.835 8.099 -9.871 1.00 76.00 97 HIS A CA 1
ATOM 751 C C . HIS A 1 97 ? -0.835 6.666 -10.392 1.00 76.00 97 HIS A C 1
ATOM 753 O O . HIS A 1 97 ? 0.103 5.905 -10.136 1.00 76.00 97 HIS A O 1
ATOM 759 N N . TRP A 1 98 ? -1.881 6.311 -11.127 1.00 77.56 98 TRP A N 1
ATOM 760 C CA . TRP A 1 98 ? -2.030 4.999 -11.742 1.00 77.56 98 TRP A CA 1
ATOM 761 C C . TRP A 1 98 ? -2.269 5.166 -13.236 1.00 77.56 98 TRP A C 1
ATOM 763 O O . TRP A 1 98 ? -3.052 6.043 -13.600 1.00 77.56 98 TRP A O 1
ATOM 773 N N . PRO A 1 99 ? -1.631 4.341 -14.090 1.00 74.88 99 PRO A N 1
ATOM 774 C CA . PRO A 1 99 ? -1.895 4.347 -15.526 1.00 74.88 99 PRO A CA 1
ATOM 775 C C . PRO A 1 99 ? -3.392 4.284 -15.821 1.00 74.88 99 PRO A C 1
ATOM 777 O O . PRO A 1 99 ? -4.145 3.725 -15.037 1.00 74.88 99 PRO A O 1
ATOM 780 N N . GLU A 1 100 ? -3.838 4.828 -16.947 1.00 74.94 100 GLU A N 1
ATOM 781 C CA . GLU A 1 100 ? -5.240 4.670 -17.333 1.00 74.94 100 GLU A CA 1
ATOM 782 C C . GLU A 1 100 ? -5.573 3.200 -17.622 1.00 74.94 100 GLU A C 1
ATOM 784 O O . GLU A 1 100 ? -4.776 2.462 -18.209 1.00 74.94 100 GLU A O 1
ATOM 789 N N . GLY A 1 101 ? -6.770 2.770 -17.218 1.00 80.25 101 GLY A N 1
ATOM 790 C CA . GLY A 1 101 ? -7.258 1.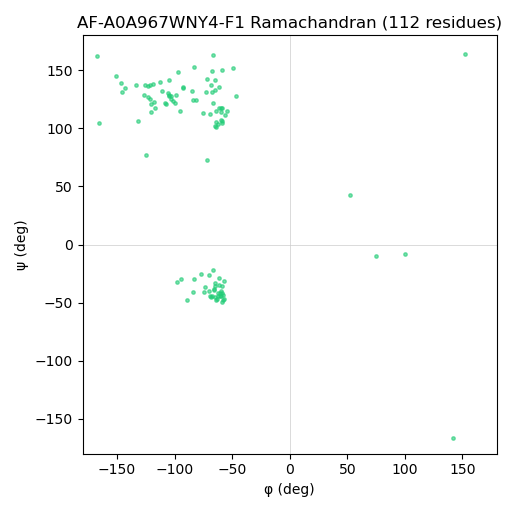424 -17.488 1.00 80.25 101 GLY A CA 1
ATOM 791 C C . GLY A 1 101 ? -8.048 0.810 -16.337 1.00 80.25 101 GLY A C 1
ATOM 792 O O . GLY A 1 101 ? -8.491 1.481 -15.406 1.00 80.25 101 GLY A O 1
ATOM 793 N N . LYS A 1 102 ? -8.260 -0.507 -16.426 1.00 84.12 102 LYS A N 1
ATOM 794 C CA . LYS A 1 102 ? -8.940 -1.275 -15.378 1.00 84.12 102 LYS A CA 1
ATOM 795 C C . LYS A 1 102 ? -7.936 -1.671 -14.302 1.00 84.12 102 LYS A C 1
ATOM 797 O O . LYS A 1 102 ? -6.952 -2.352 -14.587 1.00 84.12 102 LYS A O 1
ATOM 802 N N . HIS A 1 103 ? -8.239 -1.306 -13.062 1.00 86.12 103 HIS A N 1
ATOM 803 C CA . HIS A 1 103 ? -7.468 -1.707 -11.892 1.00 86.12 103 HIS A CA 1
ATOM 804 C C . HIS A 1 103 ? -8.334 -2.514 -10.938 1.00 86.12 103 HIS A C 1
ATOM 806 O O . HIS A 1 103 ? -9.485 -2.165 -10.681 1.00 86.12 103 HIS A O 1
ATOM 812 N N . GLN A 1 104 ? -7.764 -3.579 -10.385 1.00 90.19 104 GLN A N 1
ATOM 813 C CA . GLN A 1 104 ? -8.362 -4.306 -9.277 1.00 90.19 104 GLN A CA 1
ATOM 814 C C . GLN A 1 104 ? -7.699 -3.853 -7.982 1.00 90.19 104 GLN A C 1
ATOM 816 O O . GLN A 1 104 ? -6.485 -3.990 -7.824 1.00 90.19 104 GLN A O 1
ATOM 821 N N . VAL A 1 105 ? -8.500 -3.351 -7.048 1.00 90.06 105 VAL A N 1
ATOM 822 C CA . VAL A 1 105 ? -8.053 -3.014 -5.696 1.00 90.06 105 VAL A CA 1
ATOM 823 C C . VAL A 1 105 ? -8.586 -4.072 -4.740 1.00 90.06 105 VAL A C 1
ATOM 825 O O . VAL A 1 105 ? -9.771 -4.392 -4.755 1.00 90.06 105 VAL A O 1
ATOM 828 N N . SER A 1 106 ? -7.710 -4.616 -3.903 1.00 92.69 106 SER A N 1
ATOM 829 C CA . SER A 1 106 ? -8.087 -5.536 -2.829 1.00 92.69 106 SER A CA 1
ATOM 830 C C . SER A 1 106 ? -7.386 -5.124 -1.545 1.00 92.69 106 SER A C 1
ATOM 832 O O . SER A 1 106 ? -6.192 -4.819 -1.576 1.00 92.69 106 SER A O 1
ATOM 834 N N . ALA A 1 107 ? -8.100 -5.146 -0.426 1.00 90.69 107 ALA A N 1
ATOM 835 C CA . ALA A 1 107 ? -7.546 -4.837 0.883 1.00 90.69 107 ALA A CA 1
ATOM 836 C C . ALA A 1 107 ? -7.726 -6.029 1.824 1.00 90.69 107 ALA A C 1
ATOM 838 O O . ALA A 1 107 ? -8.791 -6.642 1.864 1.00 90.69 107 ALA A O 1
ATOM 839 N N . VAL A 1 108 ? -6.685 -6.336 2.591 1.00 92.19 108 VAL A N 1
ATOM 840 C CA . VAL A 1 108 ? -6.752 -7.263 3.719 1.00 92.19 108 VAL A CA 1
ATOM 841 C C . VAL A 1 108 ? -6.638 -6.440 4.987 1.00 92.19 108 VAL A C 1
ATOM 843 O O . VAL A 1 108 ? -5.660 -5.718 5.190 1.00 92.19 108 VAL A O 1
ATOM 846 N N . VAL A 1 109 ? -7.656 -6.548 5.834 1.00 89.75 109 VAL A N 1
ATOM 847 C CA . VAL A 1 109 ? -7.721 -5.844 7.110 1.00 89.75 109 VAL A CA 1
ATOM 848 C C . VAL A 1 109 ? -7.499 -6.858 8.217 1.00 89.75 109 VAL A C 1
ATOM 850 O O . VAL A 1 109 ? -8.234 -7.833 8.341 1.00 89.75 109 VAL A O 1
ATOM 853 N N . THR A 1 110 ? -6.468 -6.635 9.022 1.00 91.50 110 THR A N 1
ATOM 854 C CA . THR A 1 110 ? -6.227 -7.409 10.236 1.00 91.50 110 THR A CA 1
ATOM 855 C C . THR A 1 110 ? -6.659 -6.577 11.427 1.00 91.50 110 THR A C 1
ATOM 857 O O . THR A 1 110 ? -6.194 -5.453 11.620 1.00 91.50 110 THR A O 1
ATOM 860 N N . THR A 1 111 ? -7.540 -7.138 12.240 1.00 86.62 111 THR A N 1
ATOM 861 C CA . THR A 1 111 ? -7.943 -6.583 13.529 1.00 86.62 111 THR A CA 1
ATOM 862 C C . THR A 1 111 ? -7.266 -7.403 14.621 1.00 86.62 111 THR A C 1
ATOM 864 O O . THR A 1 111 ? -7.079 -8.613 14.487 1.00 86.62 111 THR A O 1
ATOM 867 N N . ALA A 1 112 ? -6.809 -6.750 15.688 1.00 74.81 112 ALA A N 1
ATOM 868 C CA . ALA A 1 112 ? -6.390 -7.498 16.866 1.00 74.81 112 ALA A CA 1
ATOM 869 C C . ALA A 1 112 ? -7.654 -8.041 17.547 1.00 74.81 112 ALA A C 1
ATOM 871 O O . ALA A 1 112 ? -8.603 -7.280 17.744 1.00 74.81 112 ALA A O 1
ATOM 872 N N . LYS A 1 113 ? -7.680 -9.337 17.892 1.00 57.75 113 LYS A N 1
ATOM 873 C CA . LYS A 1 113 ? -8.674 -9.844 18.845 1.00 57.75 113 LYS A CA 1
ATOM 874 C C . LYS A 1 113 ? -8.431 -9.117 20.169 1.00 57.75 113 LYS A C 1
ATOM 876 O O . LYS A 1 113 ? -7.321 -9.194 20.695 1.00 57.75 113 LYS A O 1
ATOM 881 N N . GLY A 1 114 ? -9.429 -8.352 20.606 1.00 51.09 114 GLY A N 1
ATOM 882 C CA . GLY A 1 114 ? -9.524 -7.883 21.986 1.00 51.09 114 GLY A CA 1
ATOM 883 C C . GLY A 1 114 ? -9.770 -9.056 22.916 1.00 51.09 114 GLY A C 1
ATOM 884 O O . GLY A 1 114 ? -10.457 -10.004 22.468 1.00 51.09 114 GLY A O 1
#

Foldseek 3Di:
DDDDDDDPPDPPDDPPPPVVVVVVVVVVVVVVVVVVCCVVDVQFDKDWDKDFDDQPDAQFQWKFKDKQNHTPDIDGDDPVRSVVNNVDGIDTGDIDGDHDDDIDMDMDTHGDDD

Secondary structure (DSSP, 8-state):
---PPP-----------HHHHHHHHHHHHHHHHHHHHHHHS--SEEEEEEEE--TTPPPEEEEEEEETTEEEEEEEPPHHHHHHHHHSSEEEEEEEEE-SS---EEEEEEE---

Radius of gyration: 28.95 Å; Cα contacts (8 Å, |Δi|>4): 128; chains: 1; bounding box: 101×26×47 Å

Nearest PDB structures (foldseek):
  4esk-assembly1_A  TM=6.027E-01  e=1.790E-01  Mus musculus
  9fmt-assembly1_C  TM=4.913E-01  e=4.233E-01  Escherichia coli
  4ety-assembly2_B  TM=5.028E-01  e=3.113E-01  Mus musculus
  7l2z-assembly1_C  TM=4.577E-01  e=1.280E+00  Escherichia coli K-12

Mean predicted aligned error: 14.83 Å

Sequence (114 aa):
MAQEAPELAYLEDEPVDLLGMKRDLMRLMRGLLNLEQRLLYPYGGQLVLLLGLDSGAPAPSRIDIKVNGKLALSKRFSQGEQRRLRQAAIFPALTGHWPEGKHQVSAVVTTAKG

pLDDT: mean 78.45, std 12.68, range [42.41, 93.44]

Solvent-accessible surface area (backbone atoms only — not comparable to full-atom values): 7148 Å² total; per-residue (Å²): 143,80,84,79,76,84,78,80,76,73,78,77,75,76,82,75,60,61,68,59,51,51,50,51,51,53,52,51,54,51,53,49,52,54,51,49,48,49,67,77,52,60,70,46,50,80,47,76,44,69,46,68,53,62,94,88,59,79,54,50,38,28,41,38,35,24,50,73,87,39,82,74,45,78,48,76,48,51,75,67,54,31,52,46,46,73,75,36,62,67,44,86,71,46,76,49,78,40,63,78,78,93,78,51,77,49,73,49,76,40,58,68,86,127